Protein AF-A0A960D2X3-F1 (afdb_monomer)

Foldseek 3Di:
DVVVVLVVVVFDDKAFDPVLVVVVQVVQQVLVCVDPQQDPVCPDDPQADPVSGGDPDGSDDPVVVCVVVVDDDSVRIDTD

Solvent-accessible surface area (backbone atoms only — not comparable to full-atom values): 5008 Å² total; per-residue (Å²): 84,66,68,55,51,37,60,75,70,73,44,81,44,77,42,74,34,68,70,54,52,49,53,52,49,51,54,48,50,59,49,37,62,77,35,82,84,45,38,85,86,60,84,77,54,98,54,41,50,97,85,66,49,69,75,81,73,81,74,64,57,68,70,57,53,48,66,67,64,67,55,70,64,70,89,48,42,48,76,74

Structure (mmCIF, N/CA/C/O backbone):
data_AF-A0A960D2X3-F1
#
_entry.id   AF-A0A960D2X3-F1
#
loop_
_atom_site.group_PDB
_atom_site.id
_atom_site.type_symbol
_atom_site.label_atom_id
_atom_site.label_alt_id
_atom_site.label_comp_id
_atom_site.label_asym_id
_atom_site.label_entity_id
_atom_site.label_seq_id
_atom_site.pdbx_PDB_ins_code
_atom_site.Cartn_x
_atom_site.Cartn_y
_atom_site.Cartn_z
_atom_site.occupancy
_atom_site.B_iso_or_equiv
_atom_site.auth_seq_id
_atom_site.auth_comp_id
_atom_site.auth_asym_id
_atom_site.auth_atom_id
_atom_site.pdbx_PDB_model_num
ATOM 1 N N . GLY A 1 1 ? -8.108 7.999 11.087 1.00 92.81 1 GLY A N 1
ATOM 2 C CA . GLY A 1 1 ? -7.167 6.991 10.544 1.00 92.81 1 GLY A CA 1
ATOM 3 C C . GLY A 1 1 ? -7.631 5.597 10.930 1.00 92.81 1 GLY A C 1
ATOM 4 O O . GLY A 1 1 ? -8.662 5.501 11.579 1.00 92.81 1 GLY A O 1
ATOM 5 N N . CYS A 1 2 ? -6.920 4.523 10.560 1.00 95.88 2 CYS A N 1
ATOM 6 C CA . CYS A 1 2 ? -7.413 3.149 10.790 1.00 95.88 2 CYS A CA 1
A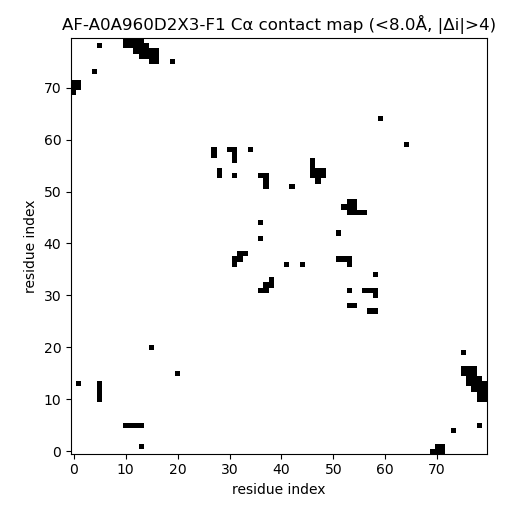TOM 7 C C . CYS A 1 2 ? -7.714 2.842 12.268 1.00 95.88 2 CYS A C 1
ATOM 9 O O . CYS A 1 2 ? -8.702 2.186 12.567 1.00 95.88 2 CYS A O 1
ATOM 11 N N . LEU A 1 3 ? -6.904 3.355 13.203 1.00 96.00 3 LEU A N 1
ATOM 12 C CA . LEU A 1 3 ? -7.162 3.178 14.638 1.00 96.00 3 LEU A CA 1
ATOM 13 C C . LEU A 1 3 ? -8.426 3.912 15.104 1.00 96.00 3 LEU A C 1
ATOM 15 O O . LEU A 1 3 ? -9.184 3.357 15.891 1.00 96.00 3 LEU A O 1
ATOM 19 N N . ASP A 1 4 ? -8.675 5.125 14.601 1.00 96.06 4 ASP A N 1
ATOM 20 C CA . ASP A 1 4 ? -9.897 5.869 14.930 1.00 96.06 4 ASP A CA 1
ATOM 21 C C . ASP A 1 4 ? -11.139 5.134 14.406 1.00 96.06 4 ASP A C 1
ATOM 23 O O . ASP A 1 4 ? -12.124 5.019 15.126 1.00 96.06 4 ASP A O 1
ATOM 27 N N . GLU A 1 5 ? -11.069 4.589 13.184 1.00 95.62 5 GLU A N 1
ATOM 28 C CA . GLU A 1 5 ? -12.143 3.794 12.566 1.00 95.62 5 GLU A CA 1
ATOM 29 C C . GLU A 1 5 ? -12.411 2.499 13.351 1.00 95.62 5 GLU A C 1
ATOM 31 O O . GLU A 1 5 ? -13.555 2.158 13.657 1.00 95.62 5 GLU A O 1
ATOM 36 N N . LEU A 1 6 ? -11.350 1.796 13.758 1.00 97.06 6 LEU A N 1
ATOM 37 C CA . LEU A 1 6 ? -11.455 0.584 14.571 1.00 97.06 6 LEU A CA 1
ATOM 38 C C . LEU A 1 6 ? -12.114 0.866 15.933 1.00 97.06 6 LEU A C 1
ATOM 40 O O . LEU A 1 6 ? -12.996 0.124 16.364 1.00 97.06 6 LEU A O 1
ATOM 44 N N . ILE A 1 7 ? -11.728 1.962 16.593 1.00 96.94 7 ILE A N 1
ATOM 45 C CA . ILE A 1 7 ? -12.328 2.383 17.866 1.00 96.94 7 ILE A CA 1
ATOM 46 C C . ILE A 1 7 ? -13.796 2.787 17.664 1.00 96.94 7 ILE A C 1
ATOM 48 O O . ILE A 1 7 ? -14.657 2.345 18.425 1.00 96.94 7 ILE A O 1
ATOM 52 N N . ALA A 1 8 ? -14.094 3.597 16.643 1.00 95.88 8 ALA A N 1
ATOM 53 C CA . ALA A 1 8 ? -15.441 4.097 16.366 1.00 95.88 8 ALA A CA 1
ATOM 54 C C . ALA A 1 8 ? -16.427 2.980 15.992 1.00 95.88 8 ALA A C 1
ATOM 56 O O . ALA A 1 8 ? -17.585 3.017 16.406 1.00 95.88 8 ALA A O 1
ATOM 57 N N . SER A 1 9 ? -15.964 1.962 15.263 1.00 95.00 9 SER A N 1
ATOM 58 C CA . SER A 1 9 ? -16.771 0.794 14.893 1.00 95.00 9 SER A CA 1
ATOM 59 C C . SER A 1 9 ? -17.018 -0.181 16.055 1.00 95.00 9 SER A C 1
ATOM 61 O O . SER A 1 9 ? -17.861 -1.072 15.932 1.00 95.00 9 SER A O 1
ATOM 63 N N . GLY A 1 10 ? -16.322 -0.026 17.191 1.00 97.00 10 GLY A N 1
ATOM 64 C CA . GLY A 1 10 ? -16.443 -0.911 18.357 1.00 97.00 10 GLY A CA 1
ATOM 65 C C . GLY A 1 10 ? -15.888 -2.319 18.118 1.00 97.00 10 GLY A C 1
ATOM 66 O O . GLY A 1 10 ? -16.301 -3.275 18.781 1.00 97.00 10 GLY A O 1
ATOM 67 N N . ARG A 1 11 ? -14.985 -2.452 17.143 1.00 97.56 11 ARG A N 1
ATOM 68 C CA . ARG A 1 11 ? -14.424 -3.720 16.670 1.00 97.56 11 ARG A CA 1
ATOM 69 C C . ARG A 1 11 ? -13.058 -3.969 17.306 1.00 97.56 11 ARG A C 1
ATOM 71 O O . ARG A 1 11 ? -12.455 -3.082 17.907 1.00 97.56 11 ARG A O 1
ATOM 78 N N . LYS A 1 12 ? -12.591 -5.210 17.239 1.00 97.25 12 LYS A N 1
ATOM 79 C CA . LYS A 1 12 ? -11.337 -5.669 17.855 1.00 97.25 12 LYS A CA 1
ATOM 80 C C . LYS A 1 12 ? -10.232 -5.897 16.834 1.00 97.25 12 LYS A C 1
ATOM 82 O O . LYS A 1 12 ? -9.066 -5.845 17.215 1.00 97.25 12 LYS A O 1
ATOM 87 N N . ALA A 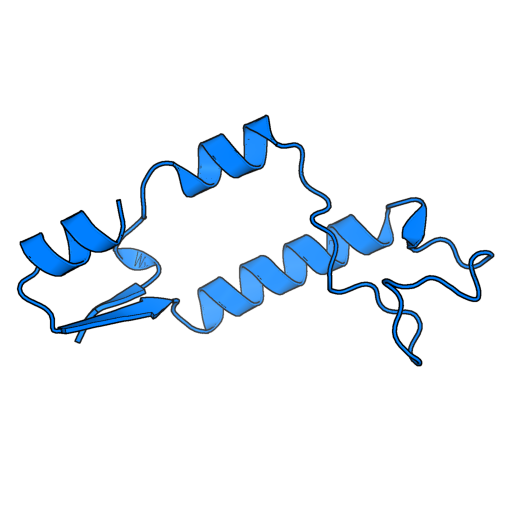1 13 ? -10.582 -6.129 15.571 1.00 97.69 13 ALA A N 1
ATOM 88 C CA . ALA A 1 13 ? -9.620 -6.246 14.484 1.00 97.69 13 ALA A CA 1
ATOM 89 C C . ALA A 1 13 ? -10.087 -5.522 13.214 1.00 97.69 13 ALA A C 1
ATOM 91 O O . ALA A 1 13 ? -11.283 -5.377 12.958 1.00 97.69 13 ALA A O 1
ATOM 92 N N . MET A 1 14 ? -9.105 -5.079 12.430 1.00 97.62 14 MET A N 1
ATOM 93 C CA . MET A 1 14 ? -9.260 -4.460 11.118 1.00 97.62 14 MET A CA 1
ATOM 94 C C . MET A 1 14 ? -8.181 -5.044 10.210 1.00 97.62 14 MET A C 1
ATOM 96 O O . MET A 1 14 ? -6.994 -4.801 10.428 1.00 97.62 14 MET A O 1
ATOM 100 N N . GLU A 1 15 ? -8.589 -5.826 9.217 1.00 97.75 15 GLU A N 1
ATOM 101 C CA . GLU A 1 15 ? -7.687 -6.479 8.264 1.00 97.75 15 GLU A CA 1
ATOM 102 C C . GLU A 1 15 ? -8.026 -6.029 6.841 1.00 97.75 15 GLU A C 1
ATOM 104 O O . GLU A 1 15 ? -9.209 -5.896 6.526 1.00 97.75 15 GLU A O 1
ATOM 109 N N . PRO A 1 16 ? -7.041 -5.765 5.966 1.00 97.12 16 PRO A N 1
ATOM 110 C CA . PRO A 1 16 ? -7.333 -5.443 4.575 1.00 97.12 16 PRO A CA 1
ATOM 111 C C . PRO A 1 16 ? -8.029 -6.626 3.898 1.00 97.12 16 PRO A C 1
ATOM 113 O O . PRO A 1 16 ? -7.680 -7.787 4.127 1.00 97.12 16 PRO A O 1
ATOM 116 N N . ARG A 1 17 ? -9.005 -6.341 3.035 1.00 98.19 17 ARG A N 1
ATOM 117 C CA . ARG A 1 17 ? -9.637 -7.383 2.225 1.00 98.19 17 ARG A CA 1
ATOM 118 C C . ARG A 1 17 ? -8.606 -7.984 1.252 1.00 98.19 17 ARG A C 1
ATOM 120 O O . ARG A 1 17 ? -7.862 -7.221 0.629 1.00 98.19 17 ARG A O 1
ATOM 127 N N . PRO A 1 18 ? -8.569 -9.320 1.074 1.00 97.81 18 PRO A N 1
ATOM 128 C CA . PRO A 1 18 ? -7.591 -9.964 0.195 1.00 97.81 18 PRO A CA 1
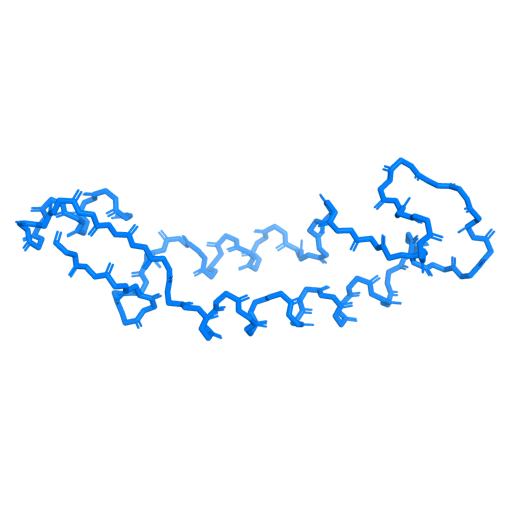ATOM 129 C C . PRO A 1 18 ? -7.582 -9.427 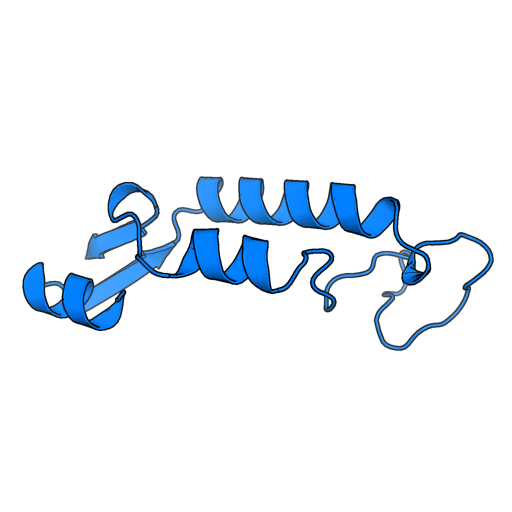-1.242 1.00 97.81 18 PRO A C 1
ATOM 131 O O . PRO A 1 18 ? -6.522 -9.148 -1.781 1.00 97.81 18 PRO A O 1
ATOM 134 N N . ASP A 1 19 ? -8.747 -9.173 -1.835 1.00 98.19 19 ASP A N 1
ATOM 135 C CA . ASP A 1 19 ? -8.858 -8.635 -3.198 1.00 98.19 19 ASP A CA 1
ATOM 136 C C . ASP A 1 19 ? -8.338 -7.195 -3.329 1.00 98.19 19 ASP A C 1
ATOM 138 O O . ASP A 1 19 ? -7.840 -6.812 -4.385 1.00 98.19 19 ASP A O 1
ATOM 142 N N . ARG A 1 20 ? -8.422 -6.388 -2.264 1.00 97.69 20 ARG A N 1
ATOM 143 C CA . ARG A 1 20 ? -7.824 -5.043 -2.240 1.00 97.69 20 ARG A CA 1
ATOM 144 C C . ARG A 1 20 ? -6.310 -5.103 -2.122 1.00 97.69 20 ARG A C 1
ATOM 146 O O . ARG A 1 20 ? -5.614 -4.312 -2.755 1.00 97.69 20 ARG A O 1
ATOM 153 N N . TYR A 1 21 ? -5.806 -6.047 -1.331 1.00 96.56 21 TYR A N 1
ATOM 154 C CA . TYR A 1 21 ? -4.378 -6.329 -1.263 1.00 96.56 21 TYR A CA 1
ATOM 155 C C . TYR A 1 21 ? -3.838 -6.792 -2.624 1.00 96.56 21 TYR A C 1
ATOM 157 O O . TYR A 1 21 ? -2.824 -6.261 -3.080 1.00 96.56 21 TYR A O 1
ATOM 165 N N . ASP A 1 22 ? -4.536 -7.716 -3.285 1.00 97.88 22 ASP A N 1
ATOM 166 C CA . ASP A 1 22 ? -4.140 -8.250 -4.588 1.00 97.88 22 ASP A CA 1
ATOM 167 C C . ASP A 1 22 ? -4.127 -7.147 -5.665 1.00 97.88 22 ASP A C 1
ATOM 169 O O . ASP A 1 22 ? -3.121 -6.994 -6.360 1.00 97.88 22 ASP A O 1
ATOM 173 N N . ASP A 1 23 ? -5.166 -6.296 -5.741 1.00 97.75 23 ASP A N 1
ATOM 174 C CA . ASP A 1 23 ? -5.187 -5.129 -6.649 1.00 97.75 23 ASP A CA 1
ATOM 175 C C . ASP A 1 23 ? -3.987 -4.201 -6.419 1.00 97.75 23 ASP A C 1
ATOM 177 O O . ASP A 1 23 ? -3.302 -3.783 -7.361 1.00 97.75 23 ASP A O 1
ATOM 181 N N . TRP A 1 24 ? -3.702 -3.886 -5.152 1.00 95.62 24 TRP A N 1
ATOM 182 C CA . TRP A 1 24 ? -2.573 -3.037 -4.798 1.00 95.62 24 TRP A CA 1
ATOM 183 C C . TRP A 1 24 ? -1.241 -3.659 -5.227 1.00 95.62 24 TRP A C 1
ATOM 185 O O . TRP A 1 24 ? -0.389 -2.968 -5.799 1.00 95.62 24 TRP A O 1
ATOM 195 N N . TYR A 1 25 ? -1.059 -4.957 -4.972 1.00 96.31 25 TYR A N 1
ATOM 196 C CA . TYR A 1 25 ? 0.146 -5.687 -5.344 1.00 96.31 25 TYR A CA 1
ATOM 197 C C . TYR A 1 25 ? 0.347 -5.699 -6.861 1.00 96.31 25 TYR A C 1
ATOM 199 O O . TYR A 1 25 ? 1.430 -5.338 -7.331 1.00 96.31 25 TYR A O 1
ATOM 207 N N . ASP A 1 26 ? -0.693 -6.019 -7.628 1.00 97.12 26 ASP A N 1
ATOM 208 C CA . ASP A 1 26 ? -0.634 -6.090 -9.087 1.00 97.12 26 ASP A CA 1
ATOM 209 C C . ASP A 1 26 ? -0.279 -4.738 -9.709 1.00 97.12 26 ASP 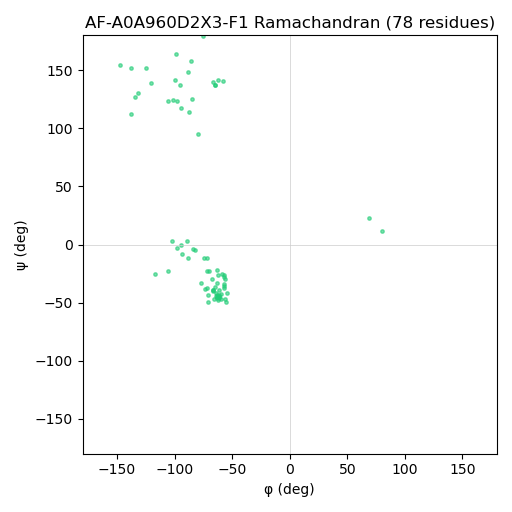A C 1
ATOM 211 O O . ASP A 1 26 ? 0.608 -4.654 -10.568 1.00 97.12 26 ASP A O 1
ATOM 215 N N . ARG A 1 27 ? -0.892 -3.652 -9.225 1.00 97.06 27 ARG A N 1
ATOM 216 C CA . ARG A 1 27 ? -0.568 -2.285 -9.660 1.00 97.06 27 ARG A CA 1
ATOM 217 C C . ARG A 1 27 ? 0.870 -1.904 -9.319 1.00 97.06 27 ARG A C 1
ATOM 219 O O . ARG A 1 27 ? 1.564 -1.336 -10.163 1.00 97.06 27 ARG A O 1
ATOM 226 N N . CYS A 1 28 ? 1.342 -2.236 -8.116 1.00 96.75 28 CYS A N 1
ATOM 227 C CA . CYS A 1 28 ? 2.726 -1.975 -7.717 1.00 96.75 28 CYS A CA 1
ATOM 228 C C . CYS A 1 28 ? 3.716 -2.750 -8.586 1.00 96.75 28 CYS A C 1
ATOM 230 O O . CYS A 1 28 ? 4.708 -2.184 -9.038 1.00 96.75 28 CYS A O 1
ATOM 232 N N . GLN A 1 29 ? 3.456 -4.031 -8.843 1.00 96.56 29 GLN A N 1
ATOM 233 C CA . GLN A 1 29 ? 4.319 -4.862 -9.676 1.00 96.56 29 GLN A CA 1
ATOM 234 C C . GLN A 1 29 ? 4.329 -4.399 -11.133 1.00 96.56 29 GLN A C 1
ATOM 236 O O . GLN A 1 29 ? 5.387 -4.405 -11.764 1.00 96.56 29 GLN A O 1
ATOM 241 N N . ALA A 1 30 ? 3.182 -3.984 -11.675 1.00 96.44 30 ALA A N 1
ATOM 242 C CA . ALA A 1 30 ? 3.096 -3.417 -13.016 1.00 96.44 30 ALA A CA 1
ATOM 243 C C . ALA A 1 30 ? 3.966 -2.160 -13.149 1.00 96.44 30 ALA A C 1
ATOM 245 O O . ALA A 1 30 ? 4.764 -2.074 -14.081 1.00 96.44 30 ALA A O 1
ATOM 246 N N . GLU A 1 31 ? 3.882 -1.239 -12.187 1.00 96.50 31 GLU A N 1
ATOM 247 C CA . GLU A 1 31 ? 4.681 -0.014 -12.205 1.00 96.50 31 GLU A CA 1
ATOM 248 C C . GLU A 1 31 ? 6.167 -0.296 -11.936 1.00 96.50 31 GLU A C 1
ATOM 250 O O . GLU A 1 31 ? 7.035 0.190 -12.654 1.00 96.50 31 GLU A O 1
ATOM 255 N N . LEU A 1 32 ? 6.507 -1.151 -10.966 1.00 95.38 32 LEU A N 1
ATOM 256 C CA . LEU A 1 32 ? 7.903 -1.505 -10.681 1.00 95.38 32 LEU A CA 1
ATOM 257 C C . LEU A 1 32 ? 8.619 -2.080 -11.905 1.00 95.38 32 LEU A C 1
ATOM 259 O O . LEU A 1 32 ? 9.808 -1.812 -12.083 1.00 95.38 32 LEU A O 1
ATOM 263 N N . LYS A 1 33 ? 7.925 -2.828 -12.772 1.00 93.50 33 LYS A N 1
ATOM 264 C CA . LYS A 1 33 ? 8.490 -3.370 -14.021 1.00 93.50 33 LYS A CA 1
ATOM 265 C C . LYS A 1 33 ? 8.922 -2.285 -15.015 1.00 93.50 33 LYS A C 1
ATOM 267 O O . LYS A 1 33 ? 9.774 -2.570 -15.854 1.00 93.50 33 LYS A O 1
ATOM 272 N N . THR A 1 34 ? 8.393 -1.063 -14.919 1.00 93.44 34 THR A N 1
ATOM 273 C CA . THR A 1 34 ? 8.772 0.071 -15.786 1.00 93.44 34 THR A CA 1
ATOM 274 C C . THR A 1 34 ? 9.959 0.871 -15.234 1.00 93.44 34 THR A C 1
ATOM 276 O O . THR A 1 34 ? 10.554 1.678 -15.949 1.00 93.44 34 THR A O 1
ATOM 279 N N . MET A 1 35 ? 10.347 0.628 -13.978 1.00 93.38 35 MET A N 1
ATOM 280 C CA . MET A 1 35 ? 11.373 1.397 -13.278 1.00 93.38 35 MET A CA 1
ATOM 281 C C . MET A 1 35 ? 12.794 0.893 -13.546 1.00 93.38 35 MET A C 1
ATOM 283 O O . MET A 1 35 ? 13.040 -0.280 -13.833 1.00 93.38 35 MET A O 1
ATOM 287 N N . VAL A 1 36 ? 13.773 1.783 -13.344 1.00 90.88 36 VAL A N 1
ATOM 288 C CA . VAL A 1 36 ? 15.204 1.512 -13.572 1.00 90.88 36 VAL A CA 1
ATOM 289 C C . VAL A 1 36 ? 15.729 0.300 -12.796 1.00 90.88 36 VAL A C 1
ATOM 291 O O . VAL A 1 36 ? 16.636 -0.379 -13.270 1.00 90.88 36 VAL A O 1
ATOM 294 N N . TRP A 1 37 ? 15.154 -0.007 -11.630 1.00 85.88 37 TRP A N 1
ATOM 295 C CA . TRP A 1 37 ? 15.548 -1.143 -10.788 1.00 85.88 37 TRP A CA 1
ATOM 296 C C . TRP A 1 37 ? 15.178 -2.505 -11.394 1.00 85.88 37 TRP A C 1
ATOM 298 O O . TRP A 1 37 ? 15.817 -3.516 -11.087 1.00 85.88 37 TRP A O 1
ATOM 308 N N . SER A 1 38 ? 14.192 -2.524 -12.291 1.00 88.62 38 SER A N 1
ATOM 309 C CA . SER A 1 38 ? 13.704 -3.729 -12.966 1.00 88.62 38 SER A CA 1
ATOM 310 C C . SER A 1 38 ? 14.363 -3.964 -14.321 1.00 88.62 38 SER A C 1
ATOM 312 O O . SER A 1 38 ? 14.098 -4.985 -14.953 1.00 88.62 38 SER A O 1
ATOM 314 N N . GLN A 1 39 ? 15.269 -3.082 -14.755 1.00 89.88 39 GLN A N 1
ATOM 315 C CA . GLN A 1 39 ? 15.929 -3.239 -16.048 1.00 89.88 39 GLN A CA 1
ATOM 316 C C . GLN A 1 39 ? 16.677 -4.593 -16.144 1.00 89.88 39 GLN A C 1
ATOM 318 O O . GLN A 1 39 ? 17.322 -5.008 -15.168 1.00 89.88 39 GLN A O 1
ATOM 323 N N . PRO A 1 40 ? 16.655 -5.274 -17.308 1.00 86.00 40 PRO A N 1
ATOM 324 C CA . PRO A 1 40 ? 17.279 -6.593 -17.465 1.00 86.00 40 PRO A CA 1
ATOM 325 C C . PRO A 1 40 ? 18.799 -6.617 -17.255 1.00 86.00 40 PRO A C 1
ATOM 327 O O . PRO A 1 40 ? 19.358 -7.646 -16.884 1.00 86.00 40 PRO A O 1
ATOM 330 N N . SER A 1 41 ? 19.488 -5.495 -17.481 1.00 89.56 41 SER A N 1
ATOM 331 C CA . SER A 1 41 ? 20.942 -5.393 -17.292 1.00 89.56 41 SER A CA 1
ATOM 332 C C . SER A 1 41 ? 21.354 -5.402 -15.811 1.00 89.56 41 SER A C 1
ATOM 334 O O . SER A 1 41 ? 22.483 -5.785 -15.495 1.00 89.56 41 SER A O 1
ATOM 336 N N . ILE A 1 42 ? 20.450 -5.041 -14.887 1.00 87.44 42 ILE A N 1
ATOM 337 C CA . ILE A 1 42 ? 20.682 -5.152 -13.443 1.00 87.44 42 ILE A CA 1
ATOM 338 C C . ILE A 1 42 ? 20.457 -6.607 -13.035 1.00 87.44 42 ILE A C 1
ATOM 340 O O . ILE A 1 42 ? 19.332 -7.035 -12.760 1.00 87.44 42 ILE A O 1
ATOM 344 N N . LYS A 1 43 ? 21.563 -7.354 -12.983 1.00 83.81 43 LYS A N 1
ATOM 345 C CA . LYS A 1 43 ? 21.590 -8.766 -12.575 1.00 83.81 43 LYS A CA 1
ATOM 346 C C . LYS A 1 43 ? 21.481 -8.958 -11.063 1.00 83.81 43 LYS A C 1
ATOM 348 O O . LYS A 1 43 ? 20.889 -9.932 -10.619 1.00 83.81 43 LYS A O 1
ATOM 353 N N . HIS A 1 44 ? 22.030 -8.028 -10.280 1.00 85.50 44 HIS A N 1
ATOM 354 C CA . HIS A 1 44 ? 22.053 -8.106 -8.821 1.00 85.50 44 HIS A CA 1
ATOM 355 C C . HIS A 1 44 ? 21.658 -6.763 -8.213 1.00 85.50 44 HIS A C 1
ATOM 357 O O . HIS A 1 44 ? 22.238 -5.729 -8.542 1.00 85.50 44 HIS A O 1
ATOM 363 N N . SER A 1 45 ? 20.675 -6.781 -7.320 1.00 87.38 45 SER A N 1
ATOM 364 C CA . SER A 1 45 ? 20.352 -5.659 -6.445 1.00 87.38 45 SER A CA 1
ATOM 365 C C . SER A 1 45 ? 19.838 -6.206 -5.118 1.00 87.38 45 SER A C 1
ATOM 367 O O . SER A 1 45 ? 19.296 -7.307 -5.073 1.00 87.38 45 SER A O 1
ATOM 369 N N . PHE A 1 46 ? 19.978 -5.426 -4.046 1.00 89.25 46 PHE A N 1
ATOM 370 C CA . PHE A 1 46 ? 19.431 -5.779 -2.732 1.00 89.25 46 PHE A CA 1
ATOM 371 C C . PHE A 1 46 ? 17.908 -6.013 -2.764 1.00 89.25 46 PHE A C 1
ATOM 373 O O . PHE A 1 46 ? 17.379 -6.767 -1.958 1.00 89.25 46 PHE A O 1
ATOM 380 N N . TYR A 1 47 ? 17.204 -5.384 -3.710 1.00 89.56 47 TYR A N 1
ATOM 381 C CA . TYR A 1 47 ? 15.743 -5.397 -3.793 1.00 89.56 47 TYR A CA 1
ATOM 382 C C . TYR A 1 47 ? 15.178 -6.492 -4.702 1.00 89.56 47 TYR A C 1
ATOM 384 O O . TYR A 1 47 ? 13.959 -6.647 -4.765 1.00 89.56 47 TYR A O 1
ATOM 392 N N . LYS A 1 48 ? 16.037 -7.194 -5.450 1.00 89.94 48 LYS A N 1
ATOM 393 C CA . LYS A 1 48 ? 15.650 -8.138 -6.501 1.00 89.94 48 LYS A CA 1
ATOM 394 C C . LYS A 1 48 ? 15.854 -9.570 -6.006 1.00 89.94 48 LYS A C 1
ATOM 396 O O . LYS A 1 48 ? 16.953 -9.925 -5.583 1.00 89.94 48 LYS A O 1
ATOM 401 N N . ASN A 1 49 ? 14.797 -10.379 -6.041 1.00 90.88 49 ASN A N 1
ATOM 402 C CA . ASN A 1 49 ? 14.860 -11.785 -5.641 1.00 90.88 49 ASN A CA 1
ATOM 403 C C . ASN A 1 49 ? 15.554 -12.657 -6.716 1.00 90.88 49 ASN A C 1
ATOM 405 O O . ASN A 1 49 ? 15.957 -12.163 -7.772 1.00 90.88 49 ASN A O 1
ATOM 409 N N . SER A 1 50 ? 15.678 -13.964 -6.458 1.00 90.38 50 SER A N 1
ATOM 410 C CA . SER A 1 50 ? 16.267 -14.933 -7.401 1.00 90.38 50 SER A CA 1
ATOM 411 C C . SER A 1 50 ? 15.549 -15.002 -8.751 1.00 90.38 50 SER A C 1
ATOM 413 O O . SER A 1 50 ? 16.181 -15.331 -9.751 1.00 90.38 50 SER A O 1
ATOM 415 N N . ASP A 1 51 ? 14.264 -14.650 -8.787 1.00 89.56 51 ASP A N 1
ATOM 416 C CA . ASP A 1 51 ? 13.425 -14.672 -9.990 1.00 89.56 51 ASP A CA 1
ATOM 417 C C . ASP A 1 51 ? 13.477 -13.343 -10.762 1.00 89.56 51 ASP A C 1
ATOM 419 O O . ASP A 1 51 ? 12.785 -13.161 -11.761 1.00 89.56 51 ASP A O 1
ATOM 423 N N . GLY A 1 52 ? 14.290 -12.385 -10.305 1.00 88.38 52 GLY A N 1
ATO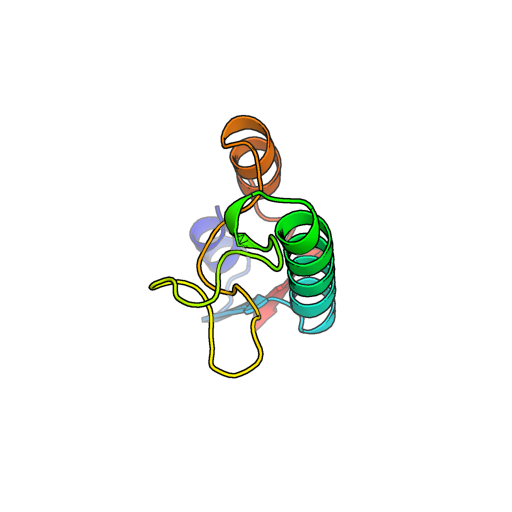M 424 C CA . GLY A 1 52 ? 14.419 -11.081 -10.943 1.00 88.38 52 GLY A CA 1
ATOM 425 C C . GLY A 1 52 ? 13.301 -10.093 -10.598 1.00 88.38 52 GLY A C 1
ATOM 426 O O . GLY A 1 52 ? 13.225 -9.036 -11.224 1.00 88.38 52 GLY A O 1
ATOM 427 N N . VAL A 1 53 ? 12.463 -10.389 -9.604 1.00 91.81 53 VAL A N 1
ATOM 428 C CA . VAL A 1 53 ? 11.325 -9.555 -9.196 1.00 91.81 53 VAL A CA 1
ATOM 429 C C . VAL A 1 53 ? 11.708 -8.643 -8.032 1.00 91.81 53 VAL A C 1
ATOM 431 O O . VAL A 1 53 ? 12.380 -9.060 -7.086 1.00 91.81 53 VAL A O 1
ATOM 434 N N . VAL A 1 54 ? 11.274 -7.383 -8.108 1.00 93.12 54 VAL A N 1
ATOM 435 C CA . VAL A 1 54 ? 11.471 -6.372 -7.063 1.00 93.12 54 VAL A CA 1
ATOM 436 C C . VAL A 1 54 ? 10.211 -6.280 -6.203 1.00 93.12 54 VAL A C 1
ATOM 438 O O . VAL A 1 54 ? 9.133 -6.017 -6.726 1.00 93.12 54 VAL A O 1
ATOM 441 N N . HIS A 1 55 ? 10.340 -6.466 -4.886 1.00 89.88 55 HIS A N 1
ATOM 442 C CA . HIS A 1 55 ? 9.185 -6.472 -3.964 1.00 89.88 55 HIS A CA 1
ATOM 443 C C . HIS A 1 55 ? 9.202 -5.348 -2.925 1.00 89.88 55 HIS A C 1
ATOM 445 O O . HIS A 1 55 ? 8.155 -4.961 -2.423 1.00 89.88 55 HIS A O 1
ATOM 451 N N . SER A 1 56 ? 10.379 -4.828 -2.573 1.00 86.62 56 SER A N 1
ATOM 452 C CA . SER A 1 56 ? 10.536 -3.974 -1.382 1.00 86.62 56 SER A CA 1
ATOM 453 C C . SER A 1 56 ? 10.525 -2.469 -1.660 1.00 86.62 56 SER A C 1
ATOM 455 O O . SER A 1 56 ? 10.644 -1.681 -0.725 1.00 86.62 56 SER A O 1
ATOM 457 N N . LEU A 1 57 ? 10.435 -2.054 -2.925 1.00 91.44 57 LEU A N 1
ATOM 458 C CA . LEU A 1 57 ? 10.412 -0.642 -3.306 1.00 91.44 57 LEU A CA 1
ATOM 459 C C . LEU A 1 57 ? 8.981 -0.185 -3.577 1.00 91.44 57 LEU A C 1
ATOM 461 O O . LEU A 1 57 ? 8.201 -0.906 -4.191 1.00 91.44 57 LEU A O 1
ATOM 465 N N . SER A 1 58 ? 8.667 1.044 -3.172 1.00 93.75 58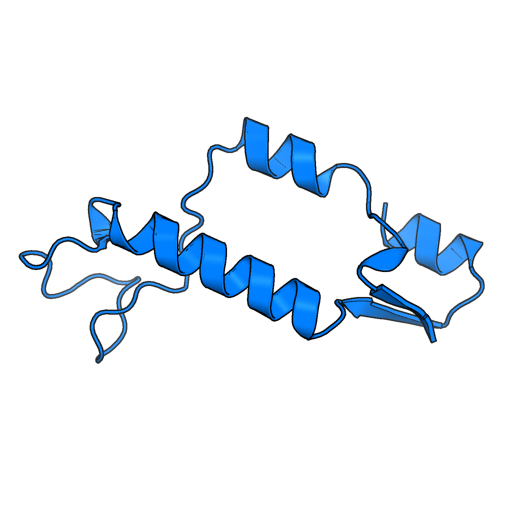 SER A N 1
ATOM 466 C CA . SER A 1 58 ? 7.466 1.729 -3.647 1.00 93.75 58 SER A CA 1
ATOM 467 C C . SER A 1 58 ? 7.782 2.419 -4.975 1.00 93.75 58 SER A C 1
ATOM 469 O O . SER A 1 58 ? 8.725 3.216 -5.016 1.00 93.75 58 SER A O 1
ATOM 471 N N . PRO A 1 59 ? 7.026 2.151 -6.053 1.00 95.44 59 PRO A N 1
ATOM 472 C CA . PRO A 1 59 ? 7.212 2.842 -7.325 1.00 95.44 59 PRO A CA 1
ATOM 473 C C . PRO A 1 59 ? 6.503 4.208 -7.377 1.00 95.44 59 PRO A C 1
ATOM 475 O O . PRO A 1 59 ? 6.623 4.932 -8.362 1.00 95.44 59 PRO A O 1
ATOM 478 N N . TRP A 1 60 ? 5.741 4.566 -6.341 1.00 96.75 60 TRP A N 1
ATOM 479 C CA . TRP A 1 60 ? 4.834 5.710 -6.374 1.00 96.75 60 TRP A CA 1
ATOM 480 C C . TRP A 1 60 ? 5.507 7.012 -5.950 1.00 96.75 60 TRP A C 1
ATOM 482 O O . TRP A 1 60 ? 6.358 7.048 -5.058 1.00 96.75 60 TRP A O 1
ATOM 492 N N . ARG A 1 61 ? 5.045 8.128 -6.523 1.00 96.19 61 ARG A N 1
ATOM 493 C CA . ARG A 1 61 ? 5.390 9.455 -6.005 1.00 96.19 61 ARG A CA 1
ATOM 494 C C . ARG A 1 61 ? 4.795 9.613 -4.610 1.00 96.19 61 ARG A C 1
ATOM 496 O O . ARG A 1 61 ? 3.627 9.302 -4.386 1.00 96.19 61 ARG A O 1
ATOM 503 N N . LEU A 1 62 ? 5.576 10.176 -3.690 1.00 97.25 62 LEU A N 1
ATOM 504 C CA . LEU A 1 62 ? 5.169 10.330 -2.291 1.00 97.25 62 LEU A CA 1
ATOM 505 C C . LEU A 1 62 ? 3.856 11.117 -2.126 1.00 97.25 62 LEU A C 1
ATOM 507 O O . LEU A 1 62 ? 3.059 10.786 -1.255 1.00 97.25 62 LEU A O 1
ATOM 511 N N . VAL A 1 63 ? 3.616 12.124 -2.974 1.00 97.69 63 VAL A N 1
ATOM 512 C CA . VAL A 1 63 ? 2.383 12.931 -2.948 1.00 97.69 63 VAL A CA 1
ATOM 513 C C . VAL A 1 63 ? 1.139 12.123 -3.326 1.00 97.69 63 VAL A C 1
ATOM 515 O O . VAL A 1 63 ? 0.105 12.285 -2.684 1.00 97.69 63 VAL A O 1
ATOM 518 N N . ASP A 1 64 ? 1.247 11.225 -4.310 1.00 96.81 64 ASP A N 1
ATOM 519 C CA . ASP A 1 64 ? 0.127 10.383 -4.740 1.00 96.81 64 ASP A CA 1
ATOM 520 C C . ASP A 1 64 ? -0.180 9.347 -3.665 1.00 96.81 64 ASP A C 1
ATOM 522 O O . ASP A 1 64 ? -1.316 9.248 -3.210 1.00 96.81 64 ASP A O 1
ATOM 526 N N . TYR A 1 65 ? 0.859 8.650 -3.190 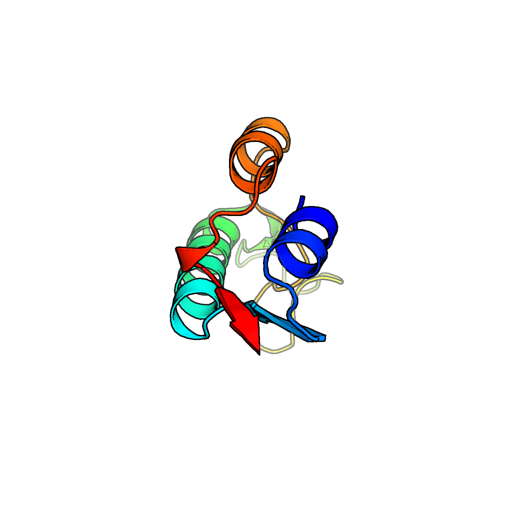1.00 96.62 65 TYR A N 1
ATOM 527 C CA . TYR A 1 65 ? 0.733 7.665 -2.121 1.00 96.62 65 TYR A CA 1
ATOM 528 C C . TYR A 1 65 ? 0.084 8.276 -0.877 1.00 96.62 65 TYR A C 1
ATOM 530 O O . TYR A 1 65 ? -0.910 7.758 -0.378 1.00 96.62 65 TYR A O 1
ATOM 538 N N . TRP A 1 66 ? 0.587 9.430 -0.426 1.00 95.81 66 TRP A N 1
ATOM 539 C CA . TRP A 1 66 ? 0.004 10.138 0.707 1.00 95.81 66 TRP A CA 1
ATOM 540 C C . TRP A 1 66 ? -1.452 10.527 0.454 1.00 95.81 66 TRP A C 1
ATOM 542 O O . TRP A 1 66 ? -2.280 10.350 1.341 1.00 95.81 66 TRP A O 1
ATOM 552 N N . SER A 1 67 ? -1.785 11.025 -0.741 1.00 96.19 67 SER A N 1
ATOM 553 C CA . SER A 1 67 ? -3.164 11.382 -1.077 1.00 96.19 67 SER A CA 1
ATOM 554 C C . SER A 1 67 ? -4.102 10.175 -1.025 1.00 96.19 67 SER A C 1
ATOM 556 O O . SER A 1 67 ? -5.230 10.324 -0.563 1.00 96.19 67 SER A O 1
ATOM 558 N N . TRP A 1 68 ? -3.660 9.003 -1.486 1.00 95.06 68 TRP A N 1
ATOM 559 C CA . TRP A 1 68 ? -4.464 7.778 -1.477 1.00 95.06 68 TRP A CA 1
ATOM 560 C C . TRP A 1 68 ? -4.650 7.206 -0.074 1.00 95.06 68 TRP A C 1
ATOM 562 O O . TRP A 1 68 ? -5.727 6.717 0.242 1.00 95.06 68 TRP A O 1
ATOM 572 N N . THR A 1 69 ? -3.628 7.278 0.781 1.00 94.31 69 THR A N 1
ATOM 573 C CA . THR A 1 69 ? -3.641 6.599 2.088 1.00 94.31 69 THR A CA 1
ATOM 574 C C . THR A 1 69 ? -3.925 7.527 3.269 1.00 94.31 69 THR A C 1
ATOM 576 O O . THR A 1 69 ? -3.847 7.092 4.419 1.00 94.31 69 THR A O 1
ATOM 579 N N . ARG A 1 70 ? -4.198 8.820 3.039 1.00 95.00 70 ARG A N 1
ATOM 580 C CA . ARG A 1 70 ? -4.395 9.796 4.128 1.00 95.00 70 ARG A CA 1
ATOM 581 C C . ARG A 1 70 ? -5.609 9.479 5.006 1.00 95.00 70 ARG A C 1
ATOM 583 O O . ARG A 1 70 ? -5.568 9.756 6.206 1.00 95.00 70 ARG A O 1
ATOM 590 N N . THR A 1 71 ? -6.658 8.910 4.426 1.00 95.38 71 THR A N 1
ATOM 591 C CA . THR A 1 71 ? -7.879 8.508 5.131 1.00 95.38 71 THR A CA 1
ATOM 592 C C . THR A 1 71 ? -8.220 7.079 4.719 1.00 95.38 71 THR A C 1
ATOM 594 O O . THR A 1 71 ? -8.220 6.815 3.520 1.00 95.38 71 THR A O 1
ATOM 597 N N . PRO A 1 72 ? -8.480 6.158 5.667 1.00 94.56 72 PRO A N 1
ATOM 598 C CA . PRO A 1 72 ? -8.901 4.808 5.314 1.00 94.56 72 PRO A CA 1
ATOM 599 C C . PRO A 1 72 ? -10.282 4.835 4.660 1.00 94.56 72 PRO A C 1
ATOM 601 O O . PRO A 1 72 ? -11.162 5.562 5.120 1.00 94.56 72 PRO A O 1
ATOM 604 N N . ASP A 1 73 ? -10.463 4.018 3.630 1.00 95.31 73 ASP A N 1
ATOM 605 C CA . ASP A 1 73 ? -11.782 3.642 3.134 1.00 95.31 73 ASP A CA 1
ATOM 606 C C . ASP A 1 73 ? -12.255 2.405 3.919 1.00 95.31 73 ASP A C 1
ATOM 608 O O . ASP A 1 73 ? -11.608 1.362 3.817 1.00 95.31 73 ASP A O 1
ATOM 612 N N . PRO A 1 74 ? -13.321 2.482 4.738 1.00 93.69 74 PRO A N 1
ATOM 613 C CA . PRO A 1 74 ? -13.803 1.337 5.510 1.00 93.6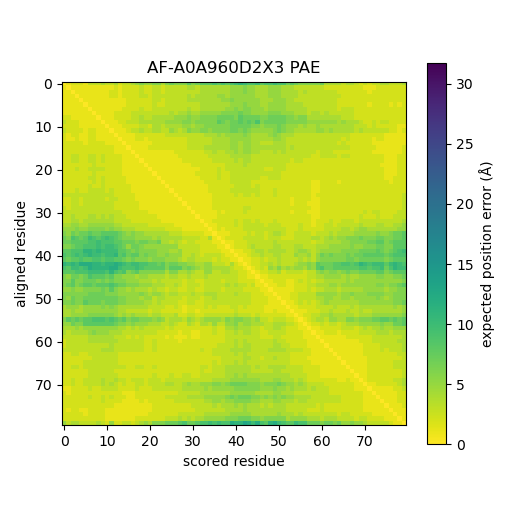9 74 PRO A CA 1
ATOM 614 C C . PRO A 1 74 ? -14.162 0.115 4.653 1.00 93.69 74 PRO A C 1
ATOM 616 O O . PRO A 1 74 ? -14.012 -1.011 5.129 1.00 93.69 74 PRO A O 1
ATOM 619 N N . ASP A 1 75 ? -14.567 0.313 3.393 1.00 95.50 75 ASP A N 1
ATOM 620 C CA . ASP A 1 75 ? -14.956 -0.773 2.482 1.00 95.50 75 ASP A CA 1
ATOM 621 C C . ASP A 1 75 ? -13.756 -1.611 2.002 1.00 95.50 75 ASP A C 1
ATOM 623 O O . ASP A 1 75 ? -13.922 -2.704 1.447 1.00 95.50 75 ASP A O 1
ATOM 627 N N . ASP A 1 76 ? -12.530 -1.145 2.251 1.00 97.19 76 ASP A N 1
ATOM 628 C CA . ASP A 1 76 ? -11.307 -1.885 1.948 1.00 97.19 76 ASP A CA 1
ATOM 629 C C . ASP A 1 76 ? -10.913 -2.888 3.039 1.00 97.19 76 ASP A C 1
ATOM 631 O O . ASP A 1 76 ? -9.959 -3.653 2.859 1.00 97.19 76 ASP A O 1
ATOM 635 N N . PHE A 1 77 ? -11.651 -2.938 4.152 1.00 97.44 77 PHE A N 1
ATOM 636 C CA . PHE A 1 77 ? -11.293 -3.734 5.323 1.00 97.44 77 PHE A CA 1
ATOM 637 C C . PHE A 1 77 ? -12.397 -4.700 5.759 1.00 97.44 77 PHE A C 1
ATOM 639 O O . PHE A 1 77 ? -13.591 -4.471 5.589 1.00 97.44 77 PHE A O 1
ATOM 646 N N . VAL A 1 78 ? -11.976 -5.798 6.381 1.00 97.75 78 VAL A N 1
ATOM 647 C CA . VAL A 1 78 ? -12.821 -6.667 7.197 1.00 97.75 78 VAL A CA 1
ATOM 648 C C . VAL A 1 78 ? -12.672 -6.224 8.650 1.00 97.75 78 VAL A C 1
ATOM 650 O O . VAL A 1 78 ? -11.580 -6.283 9.217 1.00 97.75 78 VAL A O 1
ATOM 653 N N . LEU A 1 79 ? -13.776 -5.781 9.252 1.00 96.50 79 LEU A N 1
ATOM 654 C CA . LEU A 1 79 ? -13.843 -5.372 10.655 1.00 96.50 79 LEU A CA 1
ATOM 655 C C . LEU A 1 79 ? -14.477 -6.483 11.504 1.00 96.50 79 LEU A C 1
ATOM 657 O O . LEU A 1 79 ? -15.599 -6.911 11.220 1.00 96.50 79 LEU A O 1
ATOM 661 N N . GLN A 1 80 ? -13.781 -6.935 12.551 1.00 92.94 80 GLN A N 1
ATOM 662 C CA . GLN A 1 80 ? -14.210 -8.049 13.416 1.00 92.94 80 GLN A CA 1
ATOM 663 C C . GLN A 1 80 ? -14.401 -7.613 14.863 1.00 92.94 80 GLN A C 1
ATOM 665 O O . GLN A 1 80 ? -13.452 -7.041 15.444 1.00 92.94 80 GLN A O 1
#

Mean predicted aligned error: 3.24 Å

Secondary structure (DSSP, 8-state):
-HHHHHHHTT-S-EEE-HHHHHHHHHHHHHHHTTSGGG-TT----TTB-TTS-B-S---S-HHHHHHHHSS--GGGEEE-

Radius of gyration: 16.27 Å; Cα contacts (8 Å, |Δi|>4): 66; chains: 1; bounding box: 39×28×36 Å

pLDDT: mean 94.18, std 3.66, range [83.81, 98.19]

Sequence (80 aa):
GCLDELIASGRKAMEPRPDRYDDWYDRCQAELKTMVWSQPSIKHSFYKNSDGVVHSLSPWRLVDYWSWTRTPDPDDFVLQ